Protein AF-A0A5K0YV81-F1 (afdb_monomer_lite)

Secondary structure (DSSP, 8-state):
-HHHHHHHHHHHHHHHHTT--HHHHHHHHHHHHHHHHHH--SGGGHHHHHHHHHHHHHH---HHHHHHHHHHHHHHHHHHHHHHH-HHHHHHTT--

Structure (mmCIF, N/CA/C/O backbone):
data_AF-A0A5K0YV81-F1
#
_entry.id   AF-A0A5K0YV81-F1
#
loop_
_atom_site.group_PDB
_atom_site.id
_atom_site.type_symbol
_atom_site.label_atom_id
_atom_site.label_alt_id
_atom_site.label_comp_id
_atom_site.label_asym_id
_atom_site.label_entity_id
_atom_site.label_seq_id
_atom_site.pdbx_PDB_ins_code
_atom_site.Cartn_x
_atom_site.Cartn_y
_atom_site.Cartn_z
_atom_site.occupancy
_atom_site.B_iso_or_equiv
_atom_site.auth_seq_id
_atom_site.auth_comp_id
_atom_site.auth_asym_id
_atom_site.auth_atom_id
_atom_site.pdbx_PDB_model_num
ATOM 1 N N . TYR A 1 1 ? -12.339 -8.908 -3.091 1.00 88.62 1 TYR A N 1
ATOM 2 C CA . TYR A 1 1 ? -11.067 -8.170 -3.279 1.00 88.62 1 TYR A CA 1
ATOM 3 C C . TYR A 1 1 ? -9.836 -9.064 -3.153 1.00 88.62 1 TYR A C 1
ATOM 5 O O . TYR A 1 1 ? -8.803 -8.703 -3.701 1.00 88.62 1 TYR A O 1
ATOM 13 N N . GLU A 1 2 ? -9.935 -10.231 -2.512 1.00 90.81 2 GLU A N 1
ATOM 14 C CA . GLU A 1 2 ? -8.821 -11.180 -2.369 1.00 90.81 2 GLU A CA 1
ATOM 15 C C . GLU A 1 2 ? -8.221 -11.642 -3.702 1.00 90.81 2 GLU A C 1
ATOM 17 O O . GLU A 1 2 ? -7.002 -11.650 -3.847 1.00 90.81 2 GLU A O 1
ATOM 22 N N . ASP A 1 3 ? -9.047 -11.946 -4.707 1.00 94.25 3 ASP A N 1
ATOM 23 C CA . ASP A 1 3 ? -8.536 -12.354 -6.025 1.00 94.25 3 ASP A CA 1
ATOM 24 C C . ASP A 1 3 ? -7.744 -11.235 -6.710 1.00 94.25 3 ASP A C 1
ATOM 26 O O . ASP A 1 3 ? -6.695 -11.483 -7.293 1.00 94.25 3 ASP A O 1
ATOM 30 N N . CYS A 1 4 ? -8.159 -9.976 -6.531 1.00 94.44 4 CYS A N 1
ATOM 31 C CA . CYS A 1 4 ? -7.405 -8.824 -7.026 1.00 94.44 4 CYS A CA 1
ATOM 32 C C . CYS A 1 4 ? -6.028 -8.714 -6.354 1.00 94.44 4 CYS A C 1
ATOM 34 O O . CYS A 1 4 ? -5.054 -8.373 -7.023 1.00 94.44 4 CYS A O 1
ATOM 36 N N . ILE A 1 5 ? -5.928 -9.024 -5.057 1.00 95.50 5 ILE A N 1
ATOM 37 C CA . ILE A 1 5 ? -4.646 -9.040 -4.339 1.00 95.50 5 ILE A CA 1
ATOM 38 C C . ILE A 1 5 ? -3.747 -10.144 -4.900 1.00 95.50 5 ILE A C 1
ATOM 40 O O . ILE A 1 5 ? -2.603 -9.860 -5.248 1.00 95.50 5 ILE A O 1
ATOM 44 N N . LYS A 1 6 ? -4.282 -11.361 -5.070 1.00 96.19 6 LYS A N 1
ATOM 45 C CA . LYS A 1 6 ? -3.550 -12.501 -5.649 1.00 96.19 6 LYS A CA 1
ATOM 46 C C . LYS A 1 6 ? -3.046 -12.195 -7.060 1.00 96.19 6 LYS A C 1
ATOM 48 O O . LYS A 1 6 ? -1.894 -12.483 -7.376 1.00 96.19 6 LYS A O 1
ATOM 53 N N . ASP A 1 7 ? -3.881 -11.586 -7.896 1.00 96.69 7 ASP A N 1
ATOM 54 C CA . ASP A 1 7 ? -3.499 -11.201 -9.255 1.00 96.69 7 ASP A CA 1
ATOM 55 C C . ASP A 1 7 ? -2.440 -10.094 -9.262 1.00 96.69 7 ASP A C 1
ATOM 57 O O . ASP A 1 7 ? -1.506 -10.140 -10.062 1.00 96.69 7 ASP A O 1
ATOM 61 N N . CYS A 1 8 ? -2.536 -9.116 -8.352 1.00 96.25 8 CYS A N 1
ATOM 62 C CA . CYS A 1 8 ? -1.513 -8.078 -8.215 1.00 96.25 8 CYS A CA 1
ATOM 63 C C . CYS A 1 8 ? -0.174 -8.653 -7.738 1.00 96.25 8 CYS A C 1
ATOM 65 O O . CYS A 1 8 ? 0.862 -8.226 -8.238 1.00 96.25 8 CYS A O 1
ATOM 67 N N . ASP A 1 9 ? -0.180 -9.625 -6.823 1.00 95.88 9 ASP A N 1
ATOM 68 C CA . ASP A 1 9 ? 1.043 -10.289 -6.360 1.00 95.88 9 ASP A CA 1
ATOM 69 C C . ASP A 1 9 ? 1.730 -11.055 -7.490 1.00 95.88 9 ASP A C 1
ATOM 71 O O . ASP A 1 9 ? 2.916 -10.835 -7.743 1.00 95.88 9 ASP A O 1
ATOM 75 N N . LYS A 1 10 ? 0.967 -11.837 -8.263 1.00 96.81 10 LYS A N 1
ATOM 76 C CA . LYS A 1 10 ? 1.482 -12.502 -9.470 1.00 96.81 10 LYS A CA 1
ATOM 77 C C . LYS A 1 10 ? 2.009 -11.502 -10.498 1.00 96.81 10 LYS A C 1
ATOM 79 O O . LYS A 1 10 ? 3.037 -11.745 -11.124 1.00 96.81 10 LYS A O 1
ATOM 84 N N . ALA A 1 11 ? 1.325 -10.372 -10.688 1.00 95.75 11 ALA A N 1
ATOM 85 C CA . ALA A 1 11 ? 1.760 -9.337 -11.623 1.00 95.75 11 ALA A CA 1
ATOM 86 C C . ALA A 1 11 ? 3.075 -8.671 -11.188 1.00 95.75 11 ALA A C 1
ATOM 88 O O . ALA A 1 11 ? 3.917 -8.377 -12.035 1.00 95.75 11 ALA A O 1
ATOM 89 N N . VAL A 1 12 ? 3.269 -8.446 -9.885 1.00 95.50 12 VAL A N 1
ATOM 90 C CA . VAL A 1 12 ? 4.516 -7.900 -9.330 1.00 95.50 12 VAL A CA 1
ATOM 91 C C . VAL A 1 12 ? 5.655 -8.908 -9.455 1.00 95.50 12 VAL A C 1
ATOM 93 O O . VAL A 1 12 ? 6.730 -8.538 -9.921 1.00 95.50 12 VAL A O 1
ATOM 96 N N . GLU A 1 13 ? 5.423 -10.168 -9.085 1.00 96.12 13 GLU A N 1
ATOM 97 C CA . GLU A 1 13 ? 6.402 -11.254 -9.204 1.00 96.12 13 GLU A CA 1
ATOM 98 C C . GLU A 1 13 ? 6.851 -11.420 -10.657 1.00 96.12 13 GLU A C 1
ATOM 100 O O . GL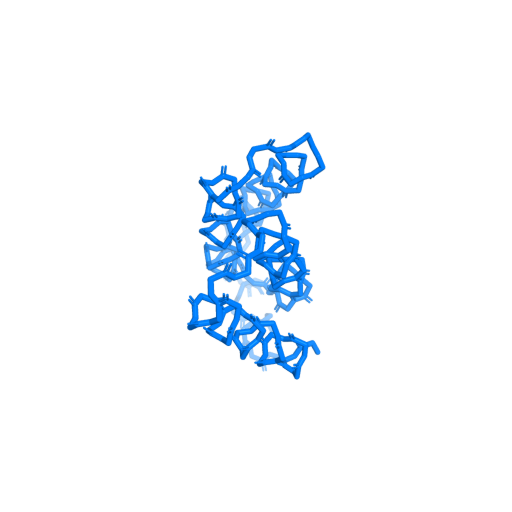U A 1 13 ? 8.027 -11.240 -10.979 1.00 96.12 13 GLU A O 1
ATOM 105 N N . ARG A 1 14 ? 5.892 -11.620 -11.566 1.00 95.44 14 ARG A N 1
ATOM 106 C CA . ARG A 1 14 ? 6.178 -11.791 -12.990 1.00 95.44 14 ARG A CA 1
ATOM 107 C C . ARG A 1 14 ? 6.802 -10.545 -13.612 1.00 95.44 14 ARG A C 1
ATOM 109 O O . ARG A 1 14 ? 7.680 -10.652 -14.465 1.00 95.44 14 ARG A O 1
ATOM 116 N N . GLY A 1 15 ? 6.366 -9.360 -13.186 1.00 94.75 15 GLY A N 1
ATOM 117 C CA . GLY A 1 15 ? 6.936 -8.089 -13.622 1.00 94.75 15 GLY A CA 1
ATOM 118 C C . GLY A 1 15 ? 8.415 -7.968 -13.259 1.00 94.75 15 GLY A C 1
ATOM 119 O O . GLY A 1 15 ? 9.208 -7.535 -14.094 1.00 94.75 15 GLY A O 1
ATOM 120 N N . ARG A 1 16 ? 8.800 -8.403 -12.054 1.00 93.69 16 ARG A N 1
ATOM 121 C CA . ARG A 1 16 ? 10.197 -8.414 -11.597 1.00 93.69 16 ARG A CA 1
ATOM 122 C C . ARG A 1 16 ? 11.038 -9.450 -12.338 1.00 93.69 16 ARG A C 1
ATOM 124 O O . ARG A 1 16 ? 12.118 -9.104 -12.800 1.00 93.69 16 ARG A O 1
ATOM 131 N N . GLU A 1 17 ? 10.532 -10.668 -12.527 1.00 95.50 17 GLU A N 1
ATOM 132 C CA . GLU A 1 17 ? 11.220 -11.709 -13.312 1.00 95.50 17 GLU A CA 1
ATOM 133 C C . GLU A 1 17 ? 11.538 -11.242 -14.738 1.00 95.50 17 GLU A C 1
ATOM 135 O O . GLU A 1 17 ? 12.641 -11.433 -15.251 1.00 95.50 17 GLU A O 1
ATOM 140 N N . LEU A 1 18 ? 10.565 -10.593 -15.380 1.00 95.56 18 LEU A N 1
ATOM 141 C CA . LEU A 1 18 ? 10.684 -10.111 -16.753 1.00 95.56 18 LEU A CA 1
ATOM 142 C C . LEU A 1 18 ? 11.398 -8.757 -16.869 1.00 95.56 18 LEU A C 1
ATOM 144 O O . LEU A 1 18 ? 11.493 -8.239 -17.978 1.00 95.56 18 LEU A O 1
ATOM 148 N N . HIS A 1 19 ? 11.876 -8.174 -15.763 1.00 92.31 19 HIS A N 1
ATOM 149 C CA . HIS A 1 19 ? 12.495 -6.842 -15.736 1.00 92.31 19 HIS A CA 1
ATOM 150 C C . HIS A 1 19 ? 11.604 -5.767 -16.387 1.00 92.31 19 HIS A C 1
ATOM 152 O O . HIS A 1 19 ? 12.051 -4.923 -17.164 1.00 92.31 19 HIS A O 1
ATOM 158 N N . SER A 1 20 ? 10.306 -5.834 -16.090 1.00 91.94 20 SER A N 1
ATOM 159 C CA . SER A 1 20 ? 9.306 -4.897 -16.600 1.00 91.94 20 SER A CA 1
ATOM 160 C C . SER A 1 20 ? 9.513 -3.489 -16.039 1.00 91.94 20 SER A C 1
ATOM 162 O O . SER A 1 20 ? 10.127 -3.304 -14.990 1.00 91.94 20 SER A O 1
ATOM 164 N N . ASP A 1 21 ? 8.944 -2.488 -16.717 1.00 94.12 21 ASP A N 1
ATOM 165 C CA . ASP A 1 21 ? 9.000 -1.089 -16.281 1.00 94.12 21 ASP A CA 1
ATOM 166 C C . ASP A 1 21 ? 8.524 -0.944 -14.820 1.00 94.12 21 ASP A C 1
ATOM 168 O O . ASP A 1 21 ? 7.421 -1.369 -14.451 1.00 94.12 21 ASP A O 1
ATOM 172 N N . PHE A 1 22 ? 9.353 -0.308 -13.991 1.00 92.25 22 PHE A N 1
ATOM 173 C CA . PHE A 1 22 ? 9.104 -0.061 -12.568 1.00 92.25 22 PHE A CA 1
ATOM 174 C C . PHE A 1 22 ? 7.781 0.686 -12.312 1.00 92.25 22 PHE A C 1
ATOM 176 O O . PHE A 1 22 ? 7.122 0.466 -11.293 1.00 92.25 22 PHE A O 1
ATOM 183 N N . LYS A 1 23 ? 7.301 1.499 -13.265 1.00 94.62 23 LYS A N 1
ATOM 184 C CA . LYS A 1 23 ? 5.980 2.148 -13.204 1.00 94.62 23 LYS A CA 1
ATOM 185 C C . LYS A 1 23 ? 4.841 1.134 -13.246 1.00 94.62 23 LYS A C 1
ATOM 187 O O . LYS A 1 23 ? 3.807 1.359 -12.618 1.00 94.62 23 LYS A O 1
ATOM 192 N N . MET A 1 24 ? 4.993 0.035 -13.984 1.00 94.19 24 MET A N 1
ATOM 193 C CA . MET A 1 24 ? 3.979 -1.021 -14.059 1.00 94.19 24 MET A CA 1
ATOM 194 C C . MET A 1 24 ? 3.926 -1.828 -12.763 1.00 94.19 24 MET A C 1
ATOM 196 O O . MET A 1 24 ? 2.832 -2.089 -12.259 1.00 94.19 24 MET A O 1
ATOM 200 N N . ILE A 1 25 ? 5.088 -2.126 -12.178 1.00 95.12 25 ILE A N 1
ATOM 201 C CA . ILE A 1 25 ? 5.198 -2.779 -10.866 1.00 95.12 25 ILE A CA 1
ATOM 202 C C . ILE A 1 25 ? 4.575 -1.888 -9.781 1.00 95.12 25 ILE A C 1
ATOM 204 O O . ILE A 1 25 ? 3.707 -2.336 -9.031 1.00 95.12 25 ILE A O 1
ATOM 208 N N . SER A 1 26 ? 4.921 -0.596 -9.761 1.00 96.12 26 SER A N 1
ATOM 209 C CA . SER A 1 26 ? 4.327 0.383 -8.843 1.00 96.12 26 SER A CA 1
ATOM 210 C C . SER A 1 26 ? 2.803 0.463 -8.985 1.00 96.12 26 SER A C 1
ATOM 212 O O . SER A 1 26 ? 2.088 0.436 -7.986 1.00 96.12 26 SER A O 1
ATOM 214 N N . ARG A 1 27 ? 2.264 0.466 -10.213 1.00 95.56 27 ARG A N 1
ATOM 215 C CA . ARG A 1 27 ? 0.807 0.455 -10.450 1.00 95.56 27 ARG A CA 1
ATOM 216 C C . ARG A 1 27 ? 0.122 -0.790 -9.887 1.00 95.56 27 ARG A C 1
ATOM 218 O O . ARG A 1 27 ? -0.972 -0.666 -9.333 1.00 95.56 27 ARG A O 1
ATOM 225 N N . ALA A 1 28 ? 0.730 -1.967 -10.033 1.00 96.75 28 ALA A N 1
ATOM 226 C CA . ALA A 1 28 ? 0.201 -3.204 -9.462 1.00 96.75 28 ALA A CA 1
ATOM 227 C C . ALA A 1 28 ? 0.187 -3.143 -7.925 1.00 96.75 28 ALA A C 1
ATOM 229 O O . ALA A 1 28 ? -0.837 -3.440 -7.310 1.00 96.75 28 ALA A O 1
ATOM 230 N N . LEU A 1 29 ? 1.262 -2.640 -7.310 1.00 96.75 29 LEU A N 1
ATOM 231 C CA . LEU A 1 29 ? 1.327 -2.419 -5.863 1.00 96.75 29 LEU A CA 1
ATOM 232 C C . LEU A 1 29 ? 0.279 -1.398 -5.387 1.00 96.75 29 LEU A C 1
ATOM 234 O O . LEU A 1 29 ? -0.438 -1.663 -4.426 1.00 96.75 29 LEU A O 1
ATOM 238 N N . THR A 1 30 ? 0.088 -0.274 -6.084 1.00 96.62 30 THR A N 1
ATOM 239 C CA . THR A 1 30 ? -0.957 0.708 -5.733 1.00 96.62 30 THR A CA 1
ATOM 240 C C . THR A 1 30 ? -2.364 0.106 -5.802 1.00 96.62 30 THR A C 1
ATOM 242 O O . THR A 1 30 ? -3.221 0.420 -4.970 1.00 96.62 30 THR A O 1
ATOM 245 N N . ARG A 1 31 ? -2.633 -0.772 -6.778 1.00 96.25 31 ARG A N 1
ATOM 246 C CA . ARG A 1 31 ? -3.912 -1.498 -6.865 1.00 96.25 31 ARG A CA 1
ATOM 247 C C . ARG A 1 31 ? -4.080 -2.470 -5.702 1.00 96.25 31 ARG A C 1
ATOM 249 O O . ARG A 1 31 ? -5.139 -2.452 -5.078 1.00 96.25 31 ARG A O 1
ATOM 256 N N . LYS A 1 32 ? -3.035 -3.232 -5.362 1.00 96.88 32 LYS A N 1
ATOM 257 C CA . LYS A 1 32 ? -3.023 -4.116 -4.189 1.00 96.88 32 LYS A CA 1
ATOM 258 C C . LYS A 1 32 ? -3.313 -3.347 -2.900 1.00 96.88 32 LYS A C 1
ATOM 260 O O . LYS A 1 32 ? -4.223 -3.729 -2.173 1.00 96.88 32 LYS A O 1
ATOM 265 N N . GLY A 1 33 ? -2.618 -2.234 -2.657 1.00 95.94 33 GLY A N 1
ATOM 266 C CA . GLY A 1 33 ? -2.856 -1.381 -1.487 1.00 95.94 33 GLY A CA 1
ATOM 267 C C . GLY A 1 33 ? -4.305 -0.893 -1.415 1.00 95.94 33 GLY A C 1
ATOM 268 O O . GLY A 1 33 ? -4.940 -0.965 -0.370 1.00 95.94 33 GLY A O 1
ATOM 269 N N . SER A 1 34 ? -4.883 -0.502 -2.555 1.00 95.75 34 SER A N 1
ATOM 270 C CA . SER A 1 34 ? -6.282 -0.050 -2.624 1.00 95.75 34 SER A CA 1
ATOM 271 C C . SER A 1 34 ? -7.288 -1.179 -2.360 1.00 95.75 34 SER A C 1
ATOM 273 O O . SER A 1 34 ? -8.354 -0.933 -1.802 1.00 95.75 34 SER A O 1
ATOM 275 N N . ALA A 1 35 ? -6.977 -2.413 -2.766 1.00 96.44 35 ALA A N 1
ATOM 276 C CA . ALA A 1 35 ? -7.790 -3.587 -2.458 1.00 96.44 35 ALA A CA 1
ATOM 277 C C . ALA A 1 35 ? -7.705 -3.964 -0.970 1.00 96.44 35 ALA A C 1
ATOM 279 O O . ALA A 1 35 ? -8.730 -4.303 -0.386 1.00 96.44 35 ALA A O 1
ATOM 280 N N . LEU A 1 36 ? -6.518 -3.846 -0.360 1.00 94.69 36 LEU A N 1
ATOM 281 C CA . LEU A 1 36 ? -6.305 -4.068 1.073 1.00 94.69 36 LEU A CA 1
ATOM 282 C C . LEU A 1 36 ? -7.079 -3.056 1.924 1.00 94.69 36 LEU A C 1
ATOM 284 O O . LEU A 1 36 ? -7.804 -3.472 2.816 1.00 94.69 36 LEU A O 1
ATOM 288 N N . VAL A 1 37 ? -7.035 -1.760 1.585 1.00 94.56 37 VAL A N 1
ATOM 289 C CA . VAL A 1 37 ? -7.837 -0.727 2.277 1.00 94.56 37 VAL A CA 1
ATOM 290 C C . VAL A 1 37 ? -9.329 -1.069 2.278 1.00 94.56 37 VAL A C 1
ATOM 292 O O . VAL A 1 37 ? -10.013 -0.851 3.266 1.00 94.56 37 VAL A O 1
ATOM 295 N N . LYS A 1 38 ? -9.853 -1.628 1.183 1.00 93.62 38 LYS A N 1
ATOM 296 C CA . LYS A 1 38 ? -11.274 -1.998 1.091 1.00 93.62 38 LYS A CA 1
ATOM 297 C C . LYS A 1 38 ? -11.645 -3.272 1.849 1.00 93.62 38 LYS A C 1
ATOM 299 O O . LYS A 1 38 ? -12.830 -3.512 2.050 1.00 93.62 38 LYS A O 1
ATOM 304 N N . LEU A 1 39 ? -10.665 -4.110 2.176 1.00 91.56 39 LEU A N 1
ATOM 305 C CA . LEU A 1 39 ? -10.857 -5.287 3.023 1.00 91.56 39 LEU A CA 1
ATOM 306 C C . LEU A 1 39 ? -10.599 -4.988 4.498 1.00 91.56 39 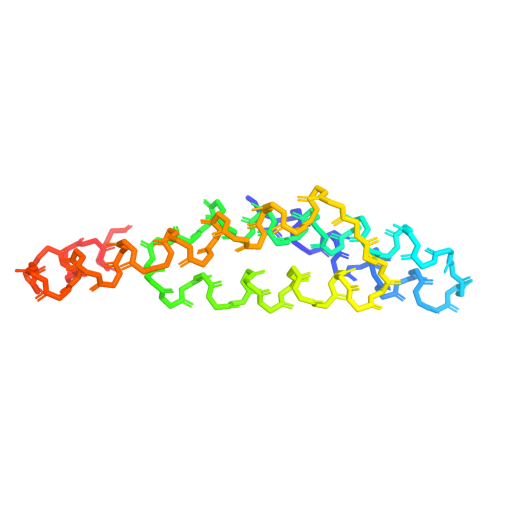LEU A C 1
ATOM 308 O O . LEU A 1 39 ? -10.994 -5.791 5.336 1.00 91.56 39 LEU A O 1
ATOM 312 N N . ALA A 1 40 ? -9.942 -3.870 4.801 1.00 90.12 40 ALA A N 1
ATOM 313 C CA . ALA A 1 40 ? -9.599 -3.501 6.156 1.00 90.12 40 ALA A CA 1
ATOM 314 C C . ALA A 1 40 ? -10.862 -3.205 6.968 1.00 90.12 40 ALA A C 1
ATOM 316 O O . ALA A 1 40 ? -11.625 -2.295 6.635 1.00 90.12 40 ALA A O 1
ATOM 317 N N . LYS A 1 41 ? -11.066 -3.987 8.030 1.00 86.50 41 LYS A N 1
ATOM 318 C CA . LYS A 1 41 ? -12.156 -3.790 8.991 1.00 86.50 41 LYS A CA 1
ATOM 319 C C . LYS A 1 41 ? -11.644 -3.115 10.259 1.00 86.50 41 LYS A C 1
ATOM 321 O O . LYS A 1 41 ? -12.324 -2.259 10.811 1.00 86.50 41 LYS A O 1
ATOM 326 N N . CYS A 1 42 ? -10.430 -3.461 10.682 1.00 83.56 42 CYS A N 1
ATOM 327 C CA . CYS A 1 42 ? -9.815 -2.931 11.896 1.00 83.56 42 CYS A CA 1
ATOM 328 C C . CYS A 1 42 ? -8.602 -2.051 11.582 1.00 83.56 42 CYS A C 1
ATOM 330 O O . CYS A 1 42 ? -8.013 -2.130 10.500 1.00 83.56 42 CYS A O 1
ATOM 332 N N . SER A 1 43 ? -8.157 -1.278 12.573 1.00 83.25 43 SER A N 1
ATOM 333 C CA . SER A 1 43 ? -6.933 -0.464 12.490 1.00 83.25 43 SER A CA 1
ATOM 334 C C . SER A 1 43 ? -5.700 -1.258 12.023 1.00 83.25 43 SER A C 1
ATOM 336 O O . SER A 1 43 ? -4.900 -0.782 11.213 1.00 83.25 43 SER A O 1
ATOM 338 N N . LYS A 1 44 ? -5.566 -2.505 12.481 1.00 87.69 44 LYS A N 1
ATOM 339 C CA . LYS A 1 44 ? -4.441 -3.397 12.154 1.00 87.69 44 LYS A CA 1
ATOM 340 C C . LYS A 1 44 ? -4.405 -3.807 10.683 1.00 87.69 44 LYS A C 1
ATOM 342 O O . LYS A 1 44 ? -3.325 -3.962 10.121 1.00 87.69 44 LYS A O 1
ATOM 347 N N . ASP A 1 45 ? -5.559 -3.914 10.031 1.00 89.00 45 ASP A N 1
ATOM 348 C CA . ASP A 1 45 ? -5.631 -4.324 8.624 1.00 89.00 45 ASP A CA 1
ATOM 349 C C . ASP A 1 45 ? -5.137 -3.226 7.668 1.00 89.00 45 ASP A C 1
ATOM 351 O O . ASP A 1 45 ? -4.803 -3.498 6.512 1.00 89.00 45 ASP A O 1
ATOM 355 N N . TYR A 1 46 ? -5.039 -1.980 8.142 1.00 91.81 46 TYR A N 1
ATOM 356 C CA . TYR A 1 46 ? -4.450 -0.885 7.372 1.00 91.81 46 TYR A CA 1
ATOM 357 C C . TYR A 1 46 ? -2.922 -0.969 7.291 1.00 91.81 46 TYR A C 1
ATOM 359 O O . TYR A 1 46 ? -2.343 -0.424 6.353 1.00 91.81 46 TYR A O 1
ATOM 367 N N . GLU A 1 47 ? -2.252 -1.667 8.211 1.00 93.31 47 GLU A N 1
ATOM 368 C CA . GLU A 1 47 ? -0.790 -1.831 8.197 1.00 93.31 47 GLU A CA 1
ATOM 369 C C . GLU A 1 47 ? -0.268 -2.452 6.893 1.00 93.31 47 GLU A C 1
ATOM 371 O O . GLU A 1 47 ? 0.540 -1.805 6.215 1.00 93.31 47 GLU A O 1
ATOM 376 N N . PRO A 1 48 ? -0.763 -3.625 6.441 1.00 94.88 48 PRO A N 1
ATOM 377 C CA . PRO A 1 48 ? -0.322 -4.197 5.171 1.00 94.88 48 PRO A CA 1
ATOM 378 C C . PRO A 1 48 ? -0.673 -3.310 3.968 1.00 94.88 48 PRO A C 1
ATOM 380 O O . PRO A 1 48 ? 0.045 -3.320 2.961 1.00 94.88 48 PRO A O 1
ATOM 383 N N . ALA A 1 49 ? -1.750 -2.520 4.043 1.00 95.19 49 ALA A N 1
ATOM 384 C CA . ALA A 1 49 ? -2.112 -1.581 2.985 1.00 95.19 49 ALA A CA 1
ATOM 385 C C . ALA A 1 49 ? -1.102 -0.424 2.879 1.00 95.19 49 ALA A C 1
ATOM 387 O O . ALA A 1 49 ? -0.602 -0.141 1.785 1.00 95.19 49 ALA A O 1
ATOM 388 N N . ILE A 1 50 ? -0.760 0.193 4.013 1.00 96.12 50 ILE A N 1
ATOM 389 C CA . ILE A 1 50 ? 0.219 1.283 4.134 1.00 96.12 50 ILE A CA 1
ATOM 390 C C . ILE A 1 50 ? 1.593 0.812 3.654 1.00 96.12 50 ILE A C 1
ATOM 392 O O . ILE A 1 50 ? 2.189 1.452 2.785 1.00 96.12 50 ILE A O 1
ATOM 396 N N . GLU A 1 51 ? 2.063 -0.348 4.121 1.00 96.56 51 GLU A N 1
ATOM 397 C CA . GLU A 1 51 ? 3.328 -0.925 3.654 1.00 96.56 51 GLU A CA 1
ATOM 398 C C . GLU A 1 51 ? 3.342 -1.140 2.139 1.00 96.56 51 GLU A C 1
ATOM 400 O O . GLU A 1 51 ? 4.352 -0.911 1.471 1.00 96.56 51 GLU A O 1
ATOM 405 N N . THR A 1 52 ? 2.222 -1.594 1.571 1.00 96.94 52 THR A N 1
ATOM 406 C CA . THR A 1 52 ? 2.117 -1.824 0.128 1.00 96.94 52 THR A CA 1
ATOM 407 C C . THR A 1 52 ? 2.206 -0.509 -0.650 1.00 96.94 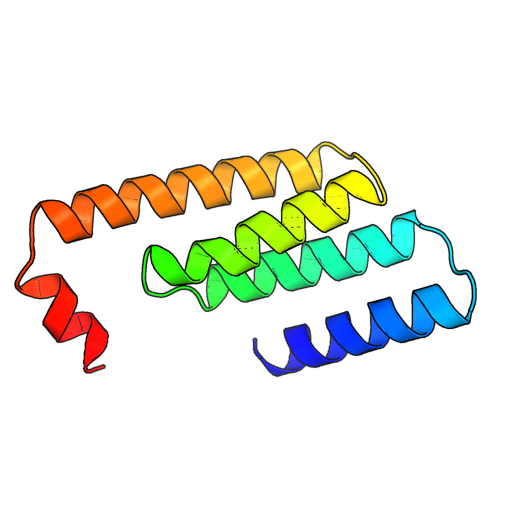52 THR A C 1
ATOM 409 O O . T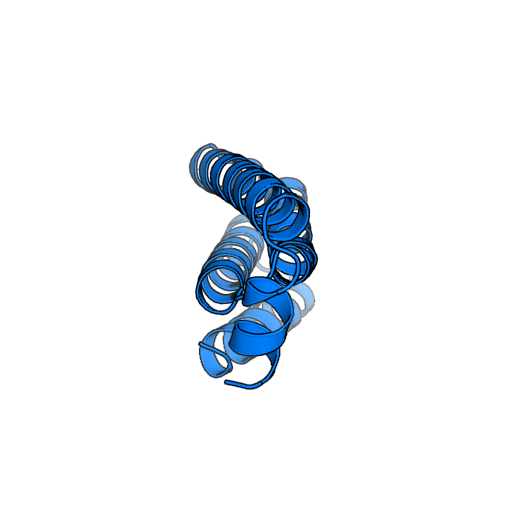HR A 1 52 ? 2.891 -0.450 -1.674 1.00 96.94 52 THR A O 1
ATOM 412 N N . PHE A 1 53 ? 1.576 0.566 -0.168 1.00 97.31 53 PHE A N 1
ATOM 413 C CA . PHE A 1 53 ? 1.710 1.891 -0.777 1.00 97.31 53 PHE A CA 1
ATOM 414 C C . PHE A 1 53 ? 3.125 2.460 -0.642 1.00 97.31 53 PHE A C 1
ATOM 416 O O . PHE A 1 53 ? 3.637 3.038 -1.601 1.00 97.31 53 PHE A O 1
ATOM 423 N N . GLN A 1 54 ? 3.790 2.254 0.496 1.00 97.00 54 GLN A N 1
ATOM 424 C CA . GLN A 1 54 ? 5.193 2.637 0.672 1.00 97.00 54 GLN A CA 1
ATOM 425 C C . GLN A 1 54 ? 6.096 1.888 -0.316 1.00 97.00 54 GLN A C 1
ATOM 427 O O . GLN A 1 54 ? 6.865 2.527 -1.032 1.00 97.00 54 GLN A O 1
ATOM 432 N N . LYS A 1 55 ? 5.921 0.565 -0.462 1.00 96.25 55 LYS A N 1
ATOM 433 C CA . LYS A 1 55 ? 6.617 -0.247 -1.479 1.00 96.25 55 LYS A CA 1
ATOM 434 C C . LYS A 1 55 ? 6.361 0.287 -2.893 1.00 96.25 55 LYS A C 1
ATOM 436 O O . LYS A 1 55 ? 7.297 0.437 -3.671 1.00 96.25 55 LYS A O 1
ATOM 441 N N . ALA A 1 56 ? 5.117 0.645 -3.220 1.00 96.06 56 ALA A N 1
ATOM 442 C CA . ALA A 1 56 ? 4.777 1.236 -4.516 1.00 96.06 56 ALA A CA 1
ATOM 443 C C . ALA A 1 56 ? 5.500 2.571 -4.774 1.00 96.06 56 ALA A C 1
ATOM 445 O O . ALA A 1 56 ? 5.905 2.834 -5.909 1.00 96.06 56 ALA A O 1
ATOM 446 N N . LEU A 1 57 ? 5.666 3.407 -3.742 1.00 95.38 57 LEU A N 1
ATOM 447 C CA . LEU A 1 57 ? 6.393 4.679 -3.820 1.00 95.38 57 LEU A CA 1
ATOM 448 C C . LEU A 1 57 ? 7.910 4.493 -3.923 1.00 95.38 57 LEU A C 1
ATOM 450 O O . LEU A 1 57 ? 8.559 5.333 -4.546 1.00 95.38 57 LEU A O 1
ATOM 454 N N . THR A 1 58 ? 8.460 3.422 -3.344 1.00 95.06 58 THR A N 1
ATOM 455 C CA . THR A 1 58 ? 9.868 3.039 -3.523 1.00 95.06 58 THR A CA 1
ATOM 456 C C . THR A 1 58 ? 10.153 2.649 -4.972 1.00 95.06 58 THR A C 1
ATOM 458 O O . THR A 1 58 ? 11.165 3.075 -5.516 1.00 95.06 58 THR A O 1
ATOM 461 N N . GLU A 1 59 ? 9.247 1.903 -5.613 1.00 93.12 59 GLU A N 1
ATOM 462 C CA . GLU A 1 59 ? 9.369 1.536 -7.034 1.00 93.12 59 GLU A CA 1
ATOM 463 C C . GLU A 1 59 ? 9.182 2.755 -7.955 1.00 93.12 59 GLU A C 1
ATOM 465 O O . GLU A 1 59 ? 9.950 2.978 -8.889 1.00 93.12 59 GLU A O 1
ATOM 470 N N . TYR A 1 60 ? 8.147 3.568 -7.707 1.00 94.94 60 TYR A N 1
ATOM 471 C CA . TYR A 1 60 ? 7.890 4.794 -8.460 1.00 94.94 60 TYR A CA 1
ATOM 472 C C . TYR A 1 60 ? 7.098 5.809 -7.637 1.00 94.94 60 TYR A C 1
ATOM 474 O O . TYR A 1 60 ? 5.887 5.677 -7.418 1.00 94.94 60 TYR A O 1
ATOM 482 N N . ARG A 1 61 ? 7.770 6.891 -7.241 1.00 93.00 61 ARG A N 1
ATOM 483 C CA . ARG A 1 61 ? 7.131 7.987 -6.516 1.00 93.00 61 ARG A CA 1
ATOM 484 C C . ARG A 1 61 ? 6.183 8.756 -7.434 1.00 93.00 61 ARG A C 1
ATOM 486 O O . ARG A 1 61 ? 6.605 9.356 -8.419 1.00 93.00 61 ARG A O 1
ATOM 493 N N . ASN A 1 62 ? 4.904 8.783 -7.071 1.00 93.50 62 ASN A N 1
ATOM 494 C CA . ASN A 1 62 ? 3.882 9.526 -7.798 1.00 93.50 62 ASN A CA 1
ATOM 495 C C . ASN A 1 62 ? 2.836 10.123 -6.830 1.00 93.50 62 ASN A C 1
ATOM 497 O O . ASN A 1 62 ? 2.650 9.596 -5.728 1.00 93.50 62 ASN A O 1
ATOM 501 N N . PRO A 1 63 ? 2.166 11.226 -7.215 1.00 95.19 63 PRO A N 1
ATOM 502 C CA . PRO A 1 63 ? 1.244 11.933 -6.326 1.00 95.19 63 PRO A CA 1
ATOM 503 C C . PRO A 1 63 ? -0.038 11.147 -6.013 1.00 95.19 63 PRO A C 1
ATOM 505 O O . PRO A 1 63 ? -0.590 11.315 -4.929 1.00 95.19 63 PRO A O 1
ATOM 508 N N . ASP A 1 64 ? -0.498 10.271 -6.913 1.00 94.12 64 ASP A N 1
ATOM 509 C CA . ASP A 1 64 ? -1.708 9.461 -6.701 1.00 94.12 64 ASP A CA 1
ATOM 510 C C . ASP A 1 64 ? -1.510 8.433 -5.576 1.00 94.12 64 ASP A C 1
ATOM 512 O O . ASP A 1 64 ? -2.304 8.369 -4.637 1.00 94.12 64 ASP A O 1
ATOM 516 N N . THR A 1 65 ? -0.409 7.679 -5.618 1.00 95.00 65 THR A N 1
ATOM 517 C CA . THR A 1 65 ? -0.050 6.726 -4.562 1.00 95.00 65 THR A CA 1
ATOM 518 C C . THR A 1 65 ? 0.211 7.444 -3.238 1.00 95.00 65 THR A C 1
ATOM 520 O O . THR A 1 65 ? -0.197 6.946 -2.194 1.00 95.00 65 THR A O 1
ATOM 523 N N . LEU A 1 66 ? 0.847 8.623 -3.262 1.00 96.19 66 LEU A N 1
ATOM 524 C CA . LEU A 1 66 ? 1.101 9.397 -2.043 1.00 96.19 66 LEU A CA 1
ATOM 525 C C . LEU A 1 66 ? -0.201 9.849 -1.374 1.00 96.19 66 LEU A C 1
ATOM 527 O O . LEU A 1 66 ? -0.330 9.753 -0.158 1.00 96.19 66 LEU A O 1
ATOM 531 N N . LYS A 1 67 ? -1.185 10.297 -2.162 1.00 97.25 67 LYS A N 1
ATOM 532 C CA . LYS A 1 67 ? -2.506 10.649 -1.635 1.00 97.25 67 LYS A CA 1
ATOM 533 C C . LYS A 1 67 ? -3.172 9.442 -0.966 1.00 97.25 67 LYS A C 1
ATOM 535 O O . LYS A 1 67 ? -3.632 9.557 0.161 1.00 97.25 67 LYS A O 1
ATOM 540 N N . LYS A 1 68 ? -3.147 8.278 -1.623 1.00 96.12 68 LYS A N 1
ATOM 541 C CA . LYS A 1 68 ? -3.718 7.032 -1.083 1.00 96.12 68 LYS A CA 1
ATOM 542 C C . LYS A 1 68 ? -3.029 6.556 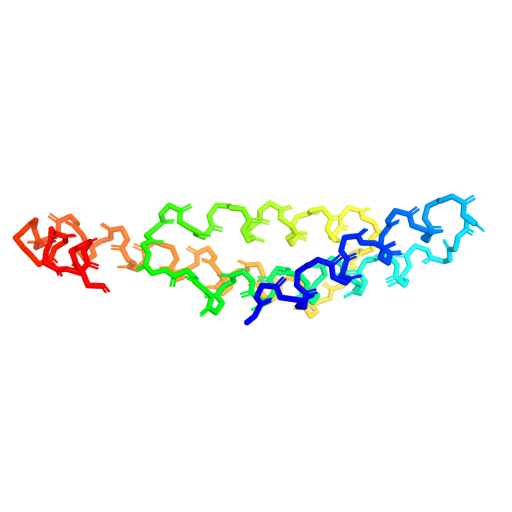0.196 1.00 96.12 68 LYS A C 1
ATOM 544 O O . LYS A 1 68 ? -3.710 6.051 1.080 1.00 96.12 68 LYS A O 1
ATOM 549 N N . LEU A 1 69 ? -1.710 6.733 0.300 1.00 96.94 69 LEU A N 1
ATOM 550 C CA . LEU A 1 69 ? -0.960 6.454 1.525 1.00 96.94 69 LEU A CA 1
ATOM 551 C C . LEU A 1 69 ? -1.468 7.326 2.680 1.00 96.94 69 LEU A C 1
ATOM 553 O O . LEU A 1 69 ? -1.842 6.793 3.718 1.00 96.94 69 LEU A O 1
ATOM 557 N N . ASN A 1 70 ? -1.543 8.642 2.471 1.00 96.44 70 ASN A N 1
ATOM 558 C CA . ASN A 1 70 ? -2.005 9.579 3.497 1.00 96.44 70 ASN A CA 1
ATOM 559 C C . ASN A 1 70 ? -3.460 9.304 3.910 1.00 96.44 70 ASN A C 1
ATOM 561 O O . ASN A 1 70 ? -3.790 9.362 5.093 1.00 96.44 70 ASN A O 1
ATOM 565 N N . ASP A 1 71 ? -4.329 8.992 2.944 1.00 96.19 71 ASP A N 1
ATOM 566 C CA . ASP A 1 71 ? -5.727 8.641 3.209 1.00 96.19 71 ASP A CA 1
ATOM 567 C C . ASP A 1 71 ? -5.821 7.349 4.047 1.00 96.19 71 ASP A C 1
ATOM 569 O O . ASP A 1 71 ? -6.612 7.285 4.987 1.00 96.19 71 ASP A O 1
ATOM 573 N N . ALA A 1 72 ? -4.983 6.343 3.760 1.00 95.38 72 ALA A N 1
ATOM 574 C CA . ALA A 1 72 ? -4.923 5.095 4.524 1.00 95.38 72 ALA A CA 1
ATOM 575 C C . ALA A 1 72 ? -4.370 5.292 5.948 1.00 95.38 72 ALA A C 1
ATOM 577 O O . ALA A 1 72 ? -4.917 4.735 6.895 1.00 95.38 72 ALA A O 1
ATOM 578 N N . GLU A 1 73 ? -3.326 6.107 6.123 1.00 94.94 73 GLU A N 1
ATOM 579 C CA . GLU A 1 73 ? -2.782 6.456 7.445 1.00 94.94 73 GLU A CA 1
ATOM 580 C C . GLU A 1 73 ? -3.800 7.224 8.294 1.00 94.94 73 GLU A C 1
ATOM 582 O O . GLU A 1 73 ? -3.945 6.963 9.490 1.00 94.94 73 GLU A O 1
ATOM 587 N N . LYS A 1 74 ? -4.549 8.142 7.673 1.00 95.62 74 LYS A N 1
ATOM 588 C CA . LYS A 1 74 ? -5.630 8.862 8.346 1.00 95.62 74 LYS A CA 1
ATOM 589 C C . LYS A 1 74 ? -6.749 7.912 8.773 1.00 95.62 74 LYS A C 1
ATOM 591 O O . LYS A 1 74 ? -7.148 7.947 9.931 1.00 95.62 74 LYS A O 1
ATOM 596 N N . ALA A 1 75 ? -7.207 7.044 7.871 1.00 92.69 75 ALA A N 1
ATOM 597 C CA . ALA A 1 75 ? -8.245 6.062 8.176 1.00 92.69 75 ALA A CA 1
ATOM 598 C C . ALA A 1 75 ? -7.825 5.108 9.306 1.00 92.69 75 ALA A C 1
ATOM 600 O O . ALA A 1 75 ? -8.623 4.851 10.205 1.00 92.69 75 ALA A O 1
ATOM 601 N N . LYS A 1 76 ? -6.560 4.654 9.315 1.00 93.75 76 LYS A N 1
ATOM 602 C CA . LYS A 1 76 ? -6.000 3.869 10.424 1.00 93.75 76 LYS A CA 1
ATOM 603 C C . LYS A 1 76 ? -6.149 4.613 11.750 1.00 93.75 76 LYS A C 1
ATOM 605 O O . LYS A 1 76 ? -6.694 4.059 12.695 1.00 93.75 76 LYS A O 1
ATOM 610 N N . LYS A 1 77 ? -5.697 5.868 11.806 1.00 92.25 77 LYS A N 1
ATOM 611 C CA . LYS A 1 77 ? -5.731 6.678 13.028 1.00 92.25 77 LYS A CA 1
ATOM 612 C C . LYS A 1 77 ? -7.156 6.942 13.517 1.00 92.25 77 LYS A C 1
ATOM 614 O O . LYS A 1 77 ? -7.404 6.893 14.719 1.00 92.25 77 LYS A O 1
ATOM 619 N N . ASP A 1 78 ? -8.079 7.223 12.602 1.00 90.69 78 ASP A N 1
ATOM 620 C CA . ASP A 1 78 ? -9.484 7.461 12.939 1.00 90.69 78 ASP A CA 1
ATOM 621 C C . ASP A 1 78 ? -10.122 6.184 13.532 1.00 90.69 78 ASP A C 1
ATOM 623 O O . ASP A 1 78 ? -10.840 6.266 14.529 1.00 90.69 78 ASP A O 1
ATOM 627 N N . LEU A 1 79 ? -9.795 5.000 12.995 1.00 87.62 79 LEU A N 1
ATOM 628 C CA . LEU A 1 79 ? -10.227 3.709 13.548 1.00 87.62 79 LEU A CA 1
ATOM 629 C C . LEU A 1 79 ? -9.571 3.389 14.894 1.00 87.62 79 LEU A C 1
ATOM 631 O O . LEU A 1 79 ? -10.266 2.962 15.807 1.00 87.62 79 LEU A O 1
ATOM 635 N N . GLU A 1 80 ? -8.270 3.644 15.063 1.00 87.88 80 GLU A N 1
ATOM 636 C CA . GLU A 1 80 ? -7.588 3.471 16.358 1.00 87.88 80 GLU A CA 1
ATOM 637 C C . GLU A 1 80 ? -8.240 4.327 17.452 1.00 87.88 80 GLU A C 1
ATOM 639 O O . GLU A 1 80 ? -8.396 3.883 18.588 1.00 87.88 80 GLU A O 1
ATOM 644 N N . GLN A 1 81 ? -8.657 5.553 17.118 1.00 86.50 81 GLN A N 1
ATOM 645 C CA . GLN A 1 81 ? -9.379 6.418 18.049 1.00 86.50 81 GLN A CA 1
ATOM 646 C C . GLN A 1 81 ? -10.773 5.877 18.383 1.00 86.50 81 GLN A C 1
ATOM 648 O O . GLN A 1 81 ? -11.173 5.929 19.544 1.00 86.50 81 GLN A O 1
ATOM 653 N N . GLN A 1 82 ? -11.501 5.348 17.398 1.00 83.38 82 GLN A N 1
ATOM 654 C CA . GLN A 1 82 ? -12.813 4.731 17.618 1.00 83.38 82 GLN A CA 1
ATOM 655 C C . GLN A 1 82 ? -12.711 3.469 18.487 1.00 83.38 82 GLN A C 1
ATOM 657 O O . GLN A 1 82 ? -13.430 3.356 19.477 1.00 83.38 82 GLN A O 1
ATOM 662 N N . GLU A 1 83 ? -11.770 2.573 18.177 1.00 79.88 83 GLU A N 1
ATOM 663 C CA . GLU A 1 83 ? -11.487 1.355 18.950 1.00 79.88 83 GLU A CA 1
ATOM 664 C C . GLU A 1 83 ? -11.058 1.681 20.392 1.00 79.88 83 GLU A C 1
ATOM 666 O O . GLU A 1 83 ? -11.416 0.967 21.328 1.00 79.88 83 GLU A O 1
ATOM 671 N N . TYR A 1 84 ? -10.314 2.775 20.589 1.00 74.12 84 TYR A N 1
ATOM 672 C CA . TYR A 1 84 ? -9.899 3.233 21.915 1.00 74.12 84 TYR A CA 1
ATOM 673 C C . TYR A 1 84 ? -11.067 3.770 22.758 1.00 74.12 84 TYR A C 1
ATOM 675 O O . TYR A 1 84 ? -11.105 3.544 23.968 1.00 74.12 84 TYR A O 1
ATOM 683 N N . PHE A 1 85 ? -12.009 4.491 22.141 1.00 70.38 85 PHE A N 1
ATOM 684 C CA . PHE A 1 85 ? -13.150 5.084 22.843 1.00 70.38 85 PHE A CA 1
ATOM 685 C C . PHE A 1 85 ? -14.279 4.087 23.131 1.00 70.38 85 PHE A C 1
ATOM 687 O O . PHE A 1 85 ? -14.966 4.257 24.140 1.00 70.38 85 PHE A O 1
ATOM 694 N N . ASP A 1 86 ? -14.466 3.059 22.297 1.00 65.31 86 ASP A N 1
ATOM 695 C CA . ASP A 1 86 ? -15.551 2.085 22.455 1.00 65.31 86 ASP A CA 1
ATOM 696 C C . ASP A 1 86 ? -15.050 0.627 22.421 1.00 65.31 86 ASP A C 1
ATOM 698 O O . ASP A 1 86 ? -15.271 -0.112 21.455 1.00 65.31 86 ASP A O 1
ATOM 702 N N . PRO A 1 87 ? -14.375 0.166 23.492 1.00 60.28 87 PRO A N 1
ATOM 703 C CA . PRO A 1 87 ? -13.817 -1.184 23.547 1.00 60.28 87 PRO A CA 1
ATOM 704 C C . PRO A 1 87 ? -14.879 -2.290 23.438 1.00 60.28 87 PRO A C 1
ATOM 706 O O . PRO A 1 87 ? -14.532 -3.423 23.127 1.00 60.28 87 PRO A O 1
ATOM 709 N N . LYS A 1 88 ? -16.167 -1.986 23.671 1.00 58.84 88 LYS A N 1
ATOM 710 C CA . LYS A 1 88 ? -17.267 -2.958 23.560 1.00 58.84 88 LYS A CA 1
ATOM 711 C C . LYS A 1 88 ? -17.744 -3.163 22.121 1.00 58.84 88 LYS A C 1
ATOM 713 O O . LYS A 1 88 ? -18.139 -4.271 21.782 1.00 58.84 88 LYS A O 1
ATOM 718 N N . LEU A 1 89 ? -17.678 -2.130 21.280 1.00 54.44 89 LEU A N 1
ATOM 719 C CA . LEU A 1 89 ? -18.052 -2.221 19.865 1.00 54.44 89 LEU A CA 1
ATOM 720 C C . LEU A 1 89 ? -16.971 -2.944 19.039 1.00 54.44 89 LEU A C 1
ATOM 722 O O . LEU A 1 89 ? -17.276 -3.640 18.073 1.00 54.44 89 LEU A O 1
ATOM 726 N N . ALA A 1 90 ? -15.706 -2.819 19.458 1.00 51.03 90 ALA A N 1
ATOM 727 C CA . ALA A 1 90 ? -14.554 -3.436 18.802 1.00 51.03 90 ALA A CA 1
ATOM 728 C C . ALA A 1 90 ? -14.571 -4.978 18.834 1.00 51.03 90 ALA A C 1
ATOM 730 O O . ALA A 1 90 ? -14.061 -5.609 17.907 1.00 51.03 90 ALA A O 1
ATOM 731 N N . ASP A 1 91 ? -15.158 -5.588 19.869 1.00 54.62 91 AS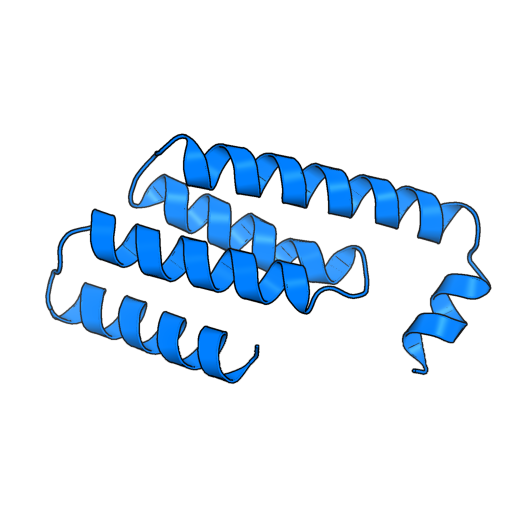P A N 1
ATOM 732 C CA . ASP A 1 91 ? -15.327 -7.045 19.938 1.00 54.62 91 ASP A CA 1
ATOM 733 C C . ASP A 1 91 ? -16.521 -7.523 19.085 1.00 54.62 91 ASP A C 1
ATOM 735 O O . ASP A 1 91 ? -16.450 -8.581 18.465 1.00 54.62 91 ASP A O 1
ATOM 739 N N . GLU A 1 92 ? -17.580 -6.715 18.954 1.00 53.12 92 GLU A N 1
ATOM 740 C CA . GLU A 1 92 ? -18.791 -7.072 18.196 1.00 53.12 92 GLU A CA 1
ATOM 741 C C . GLU A 1 92 ? -18.595 -6.990 16.664 1.00 53.12 92 GLU A C 1
ATOM 743 O O . GLU A 1 92 ? -19.159 -7.789 15.917 1.00 53.12 92 GLU A O 1
ATOM 748 N N . GLU A 1 93 ? -17.747 -6.072 16.182 1.00 55.12 93 GLU A N 1
ATOM 749 C CA . GLU A 1 93 ? -17.275 -6.034 14.782 1.00 55.12 93 GLU A CA 1
ATOM 750 C C . GLU A 1 93 ? -16.220 -7.118 14.488 1.00 55.12 93 GLU A C 1
ATOM 752 O O . GLU A 1 93 ? -16.035 -7.510 13.336 1.00 55.12 93 GLU A O 1
ATOM 757 N N . ARG A 1 94 ? -15.541 -7.653 15.517 1.00 52.31 94 ARG A N 1
ATOM 758 C CA . ARG A 1 94 ? -14.583 -8.762 15.366 1.00 52.31 94 ARG A CA 1
ATOM 759 C C . ARG A 1 94 ? -15.282 -10.116 15.178 1.00 52.31 94 ARG A C 1
ATOM 761 O O . ARG A 1 94 ? -14.710 -10.999 14.541 1.00 52.31 94 ARG A O 1
ATOM 768 N N . GLU A 1 95 ? -16.495 -10.282 15.709 1.00 52.31 95 GLU A N 1
ATOM 769 C CA . GLU A 1 95 ? -17.289 -11.519 15.611 1.00 52.31 95 GLU A CA 1
ATOM 770 C C . GLU A 1 95 ? -18.225 -11.588 14.378 1.00 52.31 95 GLU A C 1
ATOM 772 O O . GLU A 1 95 ? -18.874 -12.618 14.176 1.00 52.31 95 GLU A O 1
ATOM 777 N N . LYS A 1 96 ? -18.275 -10.549 13.523 1.00 45.97 96 LYS A N 1
ATOM 778 C CA . LYS A 1 96 ? -19.080 -10.499 12.277 1.00 45.97 96 LYS A CA 1
ATOM 779 C C . LYS A 1 96 ? -18.263 -10.606 10.979 1.00 45.97 96 LYS A C 1
ATOM 781 O O . LYS A 1 96 ? -18.700 -11.372 10.092 1.00 45.97 96 LYS A O 1
#

pLDDT: mean 88.84, std 13.15, range [45.97, 97.31]

InterPro domains:
  IPR011990 Tetratricopeptide-like helical domain superfamily [G3DSA:1.25.40.10] (1-84)
  IPR011990 Tetratricopeptide-like helical domain superfamily [SSF48452] (1-77)

Sequence (96 aa):
YEDCIKDCDKAVERGRELHSDFKMISRALTRKGSALVKLAKCSKDYEPAIETFQKALTEYRNPDTLKKLNDAEKAKKDLEQQEYFDPKLADEEREK

Organism: NCBI:txid210225

Foldseek 3Di:
DVVLLVVLVVQLVVCVVVVHQLLSNLVSLLSNLVVQLVVDPALVSLVVSLVSLVVSCVSPNDPVSVVSNVVSVVVSVVRVVVCVVCVPVVVVSVVD

Radius of gyration: 15.04 Å; chains: 1; bounding box: 32×24×40 Å